Protein AF-A0A645HSM6-F1 (afdb_monomer)

pLDDT: mean 82.52, std 11.93, range [56.69, 95.31]

Radius of gyration: 16.19 Å; Cα contacts (8 Å, |Δi|>4): 37; chains: 1; bounding box: 38×25×36 Å

Structure (mmCIF, N/CA/C/O backbone):
data_AF-A0A645HSM6-F1
#
_entry.id   AF-A0A645HSM6-F1
#
loop_
_atom_site.group_PDB
_atom_site.id
_atom_site.type_symbol
_atom_site.label_atom_id
_atom_site.label_alt_id
_atom_site.label_comp_id
_atom_site.label_asym_id
_atom_site.label_entity_id
_atom_site.label_seq_id
_atom_site.pdbx_PDB_ins_code
_atom_site.Cartn_x
_atom_site.Cartn_y
_atom_site.Cartn_z
_atom_site.occupancy
_atom_site.B_iso_or_equiv
_atom_site.auth_seq_id
_atom_site.auth_comp_id
_atom_site.auth_asym_id
_atom_site.auth_atom_id
_atom_site.pdbx_PDB_model_num
ATOM 1 N N . MET A 1 1 ? -13.547 5.011 -5.367 1.00 64.19 1 MET A N 1
ATOM 2 C CA . MET A 1 1 ? -12.491 5.629 -4.549 1.00 64.19 1 MET A CA 1
ATOM 3 C C . MET A 1 1 ? -11.620 6.409 -5.501 1.00 64.19 1 MET A C 1
ATOM 5 O O . MET A 1 1 ? -10.946 5.777 -6.306 1.00 64.19 1 MET A O 1
ATOM 9 N N . ALA A 1 2 ? -11.788 7.728 -5.545 1.00 79.44 2 ALA A N 1
ATOM 10 C CA . ALA A 1 2 ? -11.141 8.552 -6.560 1.00 79.44 2 ALA A CA 1
ATOM 11 C C . ALA A 1 2 ? -9.698 8.902 -6.169 1.00 79.44 2 ALA A C 1
ATOM 13 O O . ALA A 1 2 ? -8.847 9.037 -7.045 1.00 79.44 2 ALA A O 1
ATOM 14 N N . ASP A 1 3 ? -9.412 8.985 -4.866 1.00 90.06 3 ASP A N 1
ATOM 15 C CA . ASP A 1 3 ? -8.116 9.396 -4.333 1.00 90.06 3 ASP A CA 1
ATOM 16 C C . ASP A 1 3 ? -7.838 8.847 -2.912 1.00 90.06 3 ASP A C 1
ATOM 18 O O . ASP A 1 3 ? -8.559 7.994 -2.384 1.00 90.06 3 ASP A O 1
ATOM 22 N N . LEU A 1 4 ? -6.730 9.297 -2.311 1.00 90.19 4 LEU A N 1
ATOM 23 C CA . LEU A 1 4 ? -6.331 8.928 -0.950 1.00 90.19 4 LEU A CA 1
ATOM 24 C C . LEU A 1 4 ? -7.283 9.471 0.135 1.00 90.19 4 LEU A C 1
ATOM 26 O O . LEU A 1 4 ? -7.620 8.698 1.030 1.00 90.19 4 LEU A O 1
ATOM 30 N N . PRO A 1 5 ? -7.737 10.740 0.106 1.00 93.12 5 PRO A N 1
ATOM 31 C CA . PRO A 1 5 ? -8.768 11.225 1.027 1.00 93.12 5 PRO A CA 1
ATOM 32 C C . PRO A 1 5 ? -10.021 10.343 1.073 1.00 93.12 5 PRO A C 1
ATOM 34 O O . PRO A 1 5 ? -10.456 9.958 2.162 1.00 93.12 5 PRO A O 1
ATOM 37 N N . ASP A 1 6 ? -10.548 9.943 -0.087 1.00 94.06 6 ASP A N 1
ATOM 38 C CA . ASP A 1 6 ? -11.678 9.013 -0.169 1.00 94.06 6 ASP A CA 1
ATOM 39 C C . ASP A 1 6 ? -11.358 7.673 0.511 1.00 94.06 6 ASP A C 1
ATOM 41 O O . ASP A 1 6 ? -12.200 7.097 1.207 1.00 94.06 6 ASP A O 1
ATOM 45 N N . ALA A 1 7 ? -10.126 7.182 0.335 1.00 91.44 7 ALA A N 1
ATOM 46 C CA . ALA A 1 7 ? -9.630 5.954 0.952 1.00 91.44 7 ALA A CA 1
ATOM 47 C C . ALA A 1 7 ? -9.639 5.999 2.469 1.00 91.44 7 ALA A C 1
ATOM 49 O O . ALA A 1 7 ? -10.146 5.081 3.119 1.00 91.44 7 ALA A O 1
ATOM 50 N N . PHE A 1 8 ? -9.115 7.080 3.033 1.00 91.69 8 PHE A N 1
ATOM 51 C CA . PHE A 1 8 ? -9.140 7.288 4.471 1.00 91.69 8 PHE A CA 1
ATOM 52 C C . PHE A 1 8 ? -10.571 7.434 4.986 1.00 91.69 8 PHE A C 1
ATOM 54 O O . PHE A 1 8 ? -10.897 6.866 6.026 1.00 91.69 8 PHE A O 1
ATOM 61 N N . GLY A 1 9 ? -11.452 8.092 4.225 1.00 93.81 9 GLY A N 1
ATOM 62 C CA . GLY A 1 9 ? -12.878 8.158 4.534 1.00 93.81 9 GLY A CA 1
ATOM 63 C C . GLY A 1 9 ? -13.531 6.774 4.634 1.00 93.81 9 GLY A C 1
ATOM 64 O O . GLY A 1 9 ? -14.307 6.524 5.559 1.00 93.81 9 GLY A O 1
ATOM 65 N N . LEU A 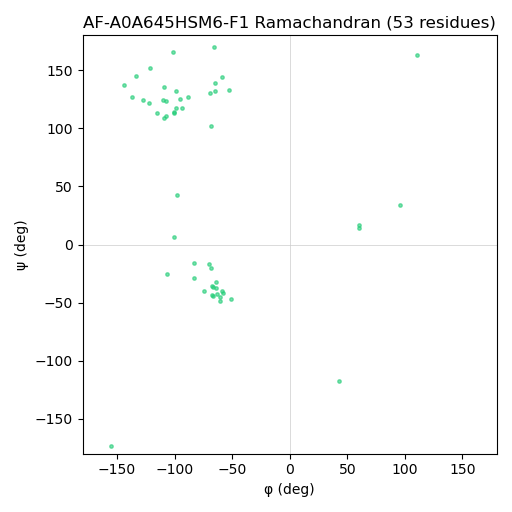1 10 ? -13.196 5.842 3.735 1.00 93.06 10 LEU A N 1
ATOM 66 C CA . LEU A 1 10 ? -13.680 4.458 3.816 1.00 93.06 10 LEU A CA 1
ATOM 67 C C . LEU A 1 10 ? -13.101 3.700 5.011 1.00 93.06 10 LEU A C 1
ATOM 69 O O . LEU A 1 10 ? -13.849 3.003 5.696 1.00 93.06 10 LEU A O 1
ATOM 73 N N . LEU A 1 11 ? -11.799 3.837 5.283 1.00 92.56 11 LEU A N 1
ATOM 74 C CA . LEU A 1 11 ? -11.169 3.205 6.446 1.00 92.56 11 LEU A CA 1
ATOM 75 C C . LEU A 1 11 ? -11.806 3.695 7.748 1.00 92.56 11 LEU A C 1
ATOM 77 O O . LEU A 1 11 ? -12.159 2.880 8.597 1.00 9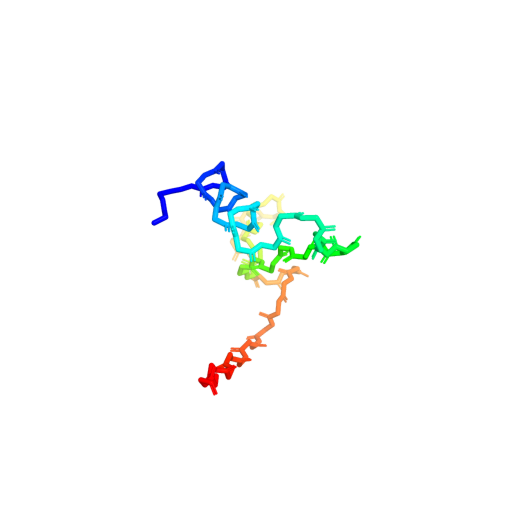2.56 11 LEU A O 1
ATOM 81 N N . GLN A 1 12 ? -12.034 5.002 7.881 1.00 92.69 12 GLN A N 1
ATOM 82 C CA . GLN A 1 12 ? -12.653 5.576 9.071 1.00 92.69 12 GLN A CA 1
ATOM 83 C C . GLN A 1 12 ? -14.084 5.073 9.271 1.00 92.69 12 GLN A C 1
ATOM 85 O O . GLN A 1 12 ? -14.444 4.695 10.381 1.00 92.69 12 GLN A O 1
ATOM 90 N N . ARG A 1 13 ? -14.889 4.990 8.204 1.00 94.69 13 ARG A N 1
ATOM 91 C CA . ARG A 1 13 ? -16.253 4.436 8.281 1.00 94.69 13 ARG A CA 1
ATOM 92 C 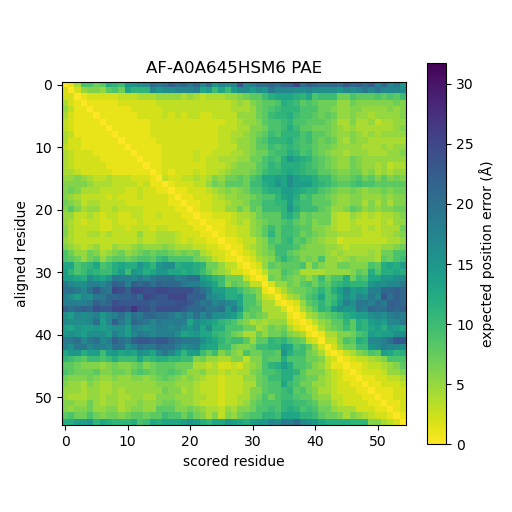C . ARG A 1 13 ? -16.270 2.941 8.600 1.00 94.69 13 ARG A C 1
ATOM 94 O O . ARG A 1 13 ? -17.169 2.491 9.299 1.00 94.69 13 ARG A O 1
ATOM 101 N N . LYS A 1 14 ? -15.310 2.176 8.073 1.00 94.38 14 LYS A N 1
ATOM 102 C CA . LYS A 1 14 ? -15.232 0.721 8.262 1.00 94.38 14 LYS A CA 1
ATOM 103 C C . LYS A 1 14 ? -14.762 0.336 9.664 1.00 94.38 14 LYS A C 1
ATOM 105 O O . LYS A 1 14 ? -15.260 -0.640 10.213 1.00 94.38 14 LYS A O 1
ATOM 110 N N . TYR A 1 15 ? -13.788 1.064 10.205 1.00 95.06 15 TYR A N 1
ATOM 111 C CA . TYR A 1 15 ? -13.106 0.685 11.441 1.00 95.06 15 TYR A CA 1
ATOM 112 C C . TYR A 1 15 ? -13.499 1.540 12.653 1.00 95.06 15 TYR A C 1
ATOM 114 O O . TYR A 1 15 ? -13.431 1.022 13.761 1.00 95.06 15 TYR A O 1
ATOM 122 N N . ALA A 1 16 ? -13.959 2.785 12.469 1.00 92.88 16 ALA A N 1
ATOM 123 C CA . ALA A 1 16 ? -14.394 3.701 13.532 1.00 92.88 16 ALA A CA 1
ATOM 124 C C . ALA A 1 16 ? -13.448 3.690 14.754 1.00 92.88 16 ALA A C 1
ATOM 126 O O . ALA A 1 16 ? -12.270 4.012 14.607 1.00 92.88 16 ALA A O 1
ATOM 127 N N . ASP A 1 17 ? -13.942 3.284 15.927 1.00 94.06 17 ASP A N 1
ATOM 128 C CA . ASP A 1 17 ? -13.168 3.206 17.175 1.00 94.06 17 ASP A CA 1
ATOM 129 C C . ASP A 1 17 ? -12.083 2.113 17.153 1.00 94.06 17 ASP A C 1
ATOM 131 O O . ASP A 1 17 ? -11.121 2.170 17.914 1.00 94.06 17 ASP A O 1
ATOM 135 N N . ASN A 1 18 ? -12.201 1.129 16.259 1.00 95.31 18 ASN A N 1
ATOM 136 C CA . ASN A 1 18 ? -11.240 0.044 16.065 1.00 95.31 18 ASN A CA 1
ATOM 137 C C . ASN A 1 18 ? -10.280 0.330 14.896 1.00 95.31 18 ASN A C 1
ATOM 139 O O . ASN A 1 18 ? -10.017 -0.531 14.049 1.00 95.31 18 ASN A O 1
ATOM 143 N N . TYR A 1 19 ? -9.803 1.573 14.813 1.00 94.25 19 TYR A N 1
ATOM 144 C CA . TYR A 1 19 ? -8.910 2.017 13.749 1.00 94.25 19 TYR A CA 1
ATOM 145 C C . TYR A 1 19 ? -7.559 1.278 13.820 1.00 94.25 19 TYR A C 1
ATOM 147 O O . TYR A 1 19 ? -6.962 1.193 14.897 1.00 94.25 19 TYR A O 1
ATOM 155 N N . PRO A 1 20 ? -7.042 0.736 12.703 1.00 92.69 20 PRO A N 1
ATOM 156 C CA . PRO A 1 20 ? -5.796 -0.018 12.718 1.00 92.69 20 PRO A CA 1
ATOM 157 C C . PRO A 1 20 ? -4.604 0.867 13.102 1.00 92.69 20 PRO A C 1
ATOM 159 O O . PRO A 1 20 ? -4.459 1.990 12.621 1.00 92.69 20 PRO A O 1
ATOM 162 N N . SER A 1 21 ? -3.706 0.327 13.928 1.00 93.75 21 SER A N 1
ATOM 163 C CA . SER A 1 21 ? -2.481 1.012 14.368 1.00 93.75 21 SER A CA 1
ATOM 164 C C . SER A 1 21 ? -1.443 1.186 13.255 1.00 93.75 21 SER A C 1
ATOM 166 O O . SER A 1 21 ? -0.530 2.000 13.385 1.00 93.75 21 SER A O 1
ATOM 168 N N . LEU A 1 22 ? -1.579 0.433 12.160 1.00 93.06 22 LEU A N 1
ATOM 169 C CA . LEU A 1 22 ? -0.706 0.490 10.997 1.00 93.06 22 LEU A CA 1
ATOM 170 C C . LEU A 1 22 ? -1.530 0.439 9.711 1.00 93.06 22 LEU A C 1
ATOM 172 O O . LEU A 1 22 ? -2.293 -0.497 9.480 1.00 93.06 22 LEU A O 1
ATOM 176 N N . ILE A 1 23 ? -1.298 1.415 8.838 1.00 91.38 23 ILE A N 1
ATOM 177 C CA . ILE A 1 23 ? -1.791 1.425 7.462 1.00 91.38 23 ILE A CA 1
ATOM 178 C C . ILE A 1 23 ? -0.569 1.549 6.555 1.00 91.38 23 ILE A C 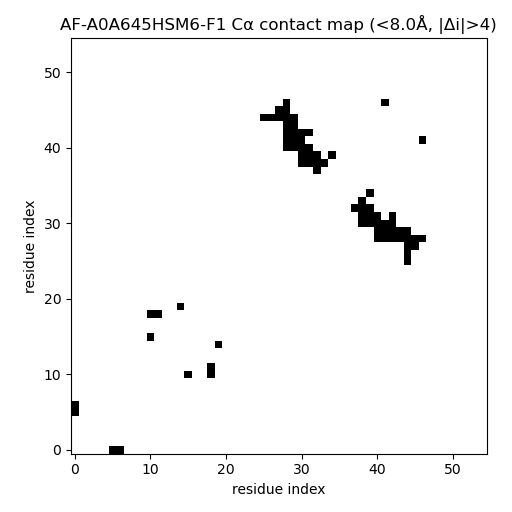1
ATOM 180 O O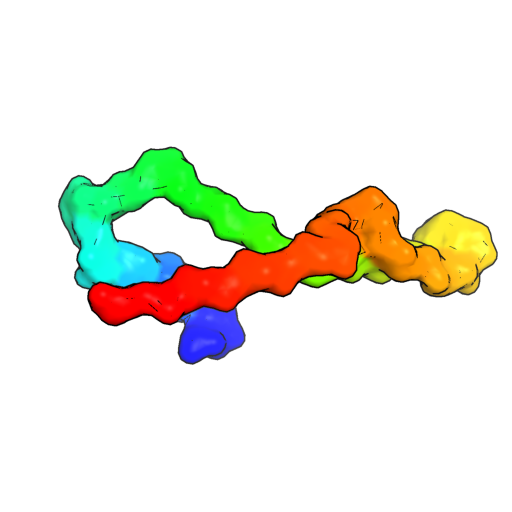 . ILE A 1 23 ? 0.208 2.494 6.686 1.00 91.38 23 ILE A O 1
ATOM 184 N N . SER A 1 24 ? -0.380 0.584 5.654 1.00 89.19 24 SER A N 1
ATOM 185 C CA . SER A 1 24 ? 0.732 0.576 4.701 1.00 89.19 24 SER A CA 1
ATOM 186 C C . SER A 1 24 ? 0.232 0.839 3.286 1.00 89.19 24 SER A C 1
ATOM 188 O O . SER A 1 24 ? -0.761 0.256 2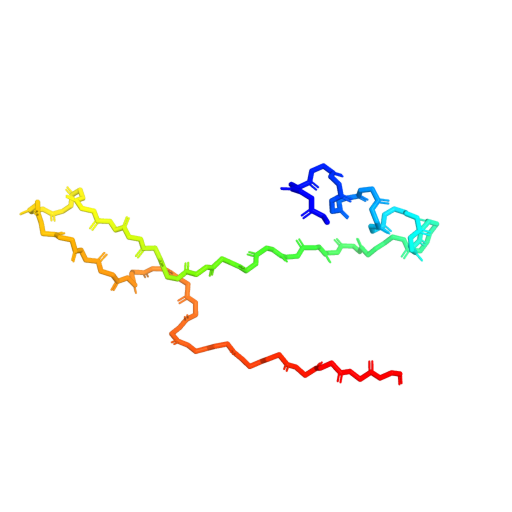.849 1.00 89.19 24 SER A O 1
ATOM 190 N N . PHE A 1 25 ? 0.946 1.701 2.565 1.00 87.38 25 PHE A N 1
ATOM 191 C CA . PHE A 1 25 ? 0.694 1.985 1.159 1.00 87.38 25 PHE A CA 1
ATOM 192 C C . PHE A 1 25 ? 1.691 1.217 0.303 1.00 87.38 25 PHE A C 1
ATOM 194 O O . PHE A 1 25 ? 2.890 1.489 0.331 1.00 87.38 25 PHE A O 1
ATOM 201 N N . ILE A 1 26 ? 1.182 0.267 -0.477 1.00 87.38 26 ILE A N 1
ATOM 202 C CA . ILE A 1 26 ? 1.976 -0.478 -1.450 1.00 87.38 26 ILE A CA 1
ATOM 203 C C . ILE A 1 26 ? 1.708 0.126 -2.826 1.00 87.38 26 ILE A C 1
ATOM 205 O O . ILE A 1 26 ? 0.597 0.037 -3.347 1.00 87.38 26 ILE A O 1
ATOM 209 N N . THR A 1 27 ? 2.726 0.750 -3.411 1.00 82.88 27 THR A N 1
ATOM 210 C CA . THR A 1 27 ? 2.687 1.271 -4.782 1.00 82.88 27 THR A CA 1
ATOM 211 C C . THR A 1 27 ? 3.416 0.326 -5.740 1.00 82.88 27 THR A C 1
ATOM 213 O O . THR A 1 27 ? 4.133 -0.587 -5.324 1.00 82.88 27 THR A O 1
ATOM 216 N N . GLY A 1 28 ? 3.200 0.515 -7.044 1.00 81.12 28 GLY A N 1
ATOM 217 C CA . GLY A 1 28 ? 3.932 -0.221 -8.075 1.00 81.12 28 GLY A CA 1
ATOM 218 C C . GLY A 1 28 ? 5.430 0.125 -8.106 1.00 81.12 28 GLY A C 1
ATOM 219 O O . GLY A 1 28 ? 5.851 1.087 -7.459 1.00 81.12 28 GLY A O 1
ATOM 220 N N . PRO A 1 29 ? 6.238 -0.632 -8.873 1.00 75.62 29 PRO A N 1
ATOM 221 C CA . PRO A 1 29 ? 7.667 -0.377 -9.012 1.00 75.62 29 PRO A CA 1
ATOM 222 C C . PRO A 1 29 ? 7.939 1.077 -9.412 1.00 75.62 29 PRO A C 1
ATOM 224 O O . PRO A 1 29 ? 7.311 1.607 -10.334 1.00 75.62 29 PRO A O 1
ATOM 227 N N . SER A 1 30 ? 8.889 1.715 -8.731 1.00 75.56 30 SER A N 1
ATOM 228 C CA . SER A 1 30 ? 9.296 3.080 -9.042 1.00 75.56 30 SER A CA 1
ATOM 229 C C . SER A 1 30 ? 9.804 3.176 -10.482 1.00 75.56 30 SER A C 1
ATOM 231 O O . SER A 1 30 ? 10.434 2.257 -11.012 1.00 75.56 30 SER A O 1
ATOM 233 N N . ARG A 1 31 ? 9.516 4.305 -11.131 1.00 73.62 31 ARG A N 1
ATOM 234 C CA . ARG A 1 31 ? 10.102 4.674 -12.420 1.00 73.62 31 ARG A CA 1
ATOM 235 C C . ARG A 1 31 ? 11.054 5.826 -12.158 1.00 73.62 31 ARG A C 1
ATOM 237 O O . ARG A 1 31 ? 10.591 6.923 -11.858 1.00 73.62 31 ARG A O 1
ATOM 244 N N . THR A 1 32 ? 12.352 5.574 -12.262 1.00 66.06 32 THR A N 1
ATOM 245 C CA . THR A 1 32 ? 13.374 6.608 -12.076 1.00 66.06 32 THR A CA 1
ATOM 246 C C . THR A 1 32 ? 14.096 6.801 -13.405 1.00 66.06 32 THR A C 1
ATOM 248 O O . THR A 1 32 ? 14.755 5.887 -13.887 1.00 66.06 32 THR A O 1
ATOM 251 N N . GLY A 1 33 ? 13.937 7.976 -14.020 1.00 62.62 33 GLY A N 1
ATOM 252 C CA . GLY A 1 33 ? 14.705 8.407 -15.202 1.00 62.62 33 GLY A CA 1
ATOM 253 C C . GLY A 1 33 ? 15.855 9.363 -14.863 1.00 62.62 33 GLY A C 1
ATOM 254 O O . GLY A 1 33 ? 16.463 9.937 -15.762 1.00 62.62 33 GLY A O 1
ATOM 255 N N . ASP A 1 34 ? 16.098 9.572 -13.567 1.00 62.59 34 ASP A N 1
ATOM 256 C CA . ASP A 1 34 ? 17.029 10.567 -13.019 1.00 62.59 34 ASP A CA 1
ATOM 257 C C . ASP A 1 34 ? 18.488 10.076 -12.991 1.00 62.59 34 ASP A C 1
ATOM 259 O O . ASP A 1 34 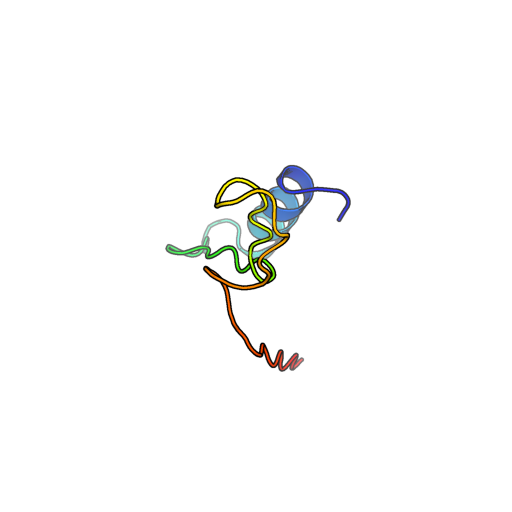? 19.424 10.862 -12.896 1.00 62.59 34 ASP A O 1
ATOM 263 N N . ILE A 1 35 ? 18.708 8.766 -13.142 1.00 56.69 35 ILE A N 1
ATOM 264 C CA . ILE A 1 35 ? 20.046 8.186 -13.284 1.00 56.69 35 ILE A CA 1
ATOM 265 C C . ILE A 1 35 ? 20.286 7.941 -14.773 1.00 56.69 35 ILE A C 1
ATOM 267 O O . ILE A 1 35 ? 19.553 7.196 -15.421 1.00 56.69 35 ILE A O 1
ATOM 271 N N . GLU A 1 36 ? 21.289 8.627 -15.324 1.00 65.06 36 GLU A N 1
ATOM 272 C CA . GLU A 1 36 ? 21.803 8.421 -16.689 1.00 65.06 36 GLU A CA 1
ATOM 273 C C . GLU A 1 36 ? 20.787 8.642 -17.832 1.00 65.06 36 GLU A C 1
ATOM 275 O O . GLU A 1 36 ? 21.070 8.303 -18.979 1.00 65.06 36 GLU A O 1
ATOM 280 N N . ARG A 1 37 ? 19.625 9.264 -17.559 1.00 66.50 37 ARG A N 1
ATOM 281 C CA . ARG A 1 37 ? 18.529 9.516 -18.526 1.00 66.50 37 ARG A CA 1
ATOM 282 C C . ARG A 1 37 ? 17.926 8.256 -19.152 1.00 66.50 37 ARG A C 1
ATOM 284 O O . ARG A 1 37 ? 17.222 8.340 -20.160 1.00 66.50 37 ARG A O 1
ATOM 291 N N . ILE A 1 38 ? 18.162 7.096 -18.554 1.00 69.06 38 ILE A N 1
ATOM 292 C CA . ILE A 1 38 ? 17.532 5.843 -18.958 1.00 69.06 38 ILE A CA 1
ATOM 293 C C . ILE A 1 38 ? 16.373 5.599 -18.001 1.00 69.06 38 ILE A C 1
ATOM 295 O O . ILE A 1 38 ? 16.520 5.712 -16.786 1.00 69.06 38 ILE A O 1
ATOM 299 N N . LEU A 1 39 ? 15.196 5.278 -18.541 1.00 62.88 39 LEU A N 1
ATOM 300 C CA . LEU A 1 39 ? 14.064 4.893 -17.709 1.00 62.88 39 LEU A CA 1
ATOM 301 C C . LEU A 1 39 ? 14.377 3.540 -17.059 1.00 62.88 39 LEU A C 1
ATOM 303 O O . LEU A 1 39 ? 14.244 2.495 -17.696 1.00 62.88 39 LEU A O 1
ATOM 307 N N . VAL A 1 40 ? 14.764 3.558 -15.787 1.00 64.88 40 VAL A N 1
ATOM 308 C CA . VAL A 1 40 ? 14.936 2.341 -14.996 1.00 64.88 40 VAL A CA 1
ATOM 309 C C . VAL A 1 40 ? 13.637 2.076 -14.242 1.00 64.88 40 VAL A C 1
ATOM 311 O O . VAL A 1 40 ? 13.177 2.879 -13.426 1.00 64.88 40 VAL A O 1
ATOM 314 N N . LEU A 1 41 ? 13.017 0.937 -14.548 1.00 69.12 41 LEU A N 1
ATOM 315 C CA . LEU A 1 41 ? 11.860 0.419 -13.823 1.00 69.12 41 LEU A CA 1
ATOM 316 C C . LEU A 1 41 ? 12.327 -0.459 -12.657 1.00 69.12 41 LEU A C 1
ATOM 318 O O . LEU A 1 41 ? 13.046 -1.432 -12.867 1.00 69.12 41 LEU A O 1
ATOM 322 N N . GLY A 1 42 ? 11.840 -0.170 -11.448 1.00 62.03 42 GLY A N 1
ATOM 323 C CA . GLY A 1 42 ? 11.813 -1.141 -10.352 1.00 62.03 42 GLY A CA 1
ATOM 324 C C . GLY A 1 42 ? 12.960 -1.099 -9.346 1.00 62.03 42 GLY A C 1
ATOM 325 O O . GLY A 1 42 ? 13.303 -2.148 -8.809 1.00 62.03 42 GLY A O 1
ATOM 326 N N . ALA A 1 43 ? 13.519 0.075 -9.038 1.00 63.81 43 ALA A N 1
ATOM 327 C CA . ALA A 1 43 ? 14.464 0.208 -7.920 1.00 63.81 43 ALA A CA 1
ATOM 328 C C . ALA A 1 43 ? 13.788 -0.004 -6.546 1.00 63.81 43 ALA A C 1
ATOM 330 O O . ALA A 1 43 ? 14.377 -0.601 -5.651 1.00 63.81 43 ALA A O 1
ATOM 331 N N . HIS A 1 44 ? 12.535 0.443 -6.389 1.00 70.38 44 HIS A N 1
ATOM 332 C CA . HIS A 1 44 ? 11.735 0.267 -5.173 1.00 70.38 44 HIS A CA 1
ATOM 333 C C . HIS A 1 44 ? 10.319 -0.217 -5.497 1.00 70.38 44 HIS A C 1
ATOM 335 O O . HIS A 1 44 ? 9.737 0.197 -6.496 1.00 70.38 44 HIS A O 1
ATOM 341 N N . GLY A 1 45 ? 9.759 -1.067 -4.631 1.00 75.00 45 GLY A N 1
ATOM 342 C CA . GLY A 1 45 ? 8.421 -1.654 -4.769 1.00 75.00 45 GLY A CA 1
ATOM 343 C C . GLY A 1 45 ? 8.449 -3.160 -5.074 1.00 75.00 45 GLY A C 1
ATOM 344 O O . GLY A 1 45 ? 9.488 -3.709 -5.447 1.00 75.00 45 GLY A O 1
ATOM 345 N N . PRO A 1 46 ? 7.327 -3.872 -4.887 1.00 81.25 46 PRO A N 1
ATOM 346 C CA . PRO A 1 46 ? 7.276 -5.312 -5.098 1.00 81.25 46 PRO A CA 1
ATOM 347 C C . PRO A 1 46 ? 7.415 -5.671 -6.584 1.00 81.25 46 PRO A C 1
ATOM 349 O O . PRO A 1 46 ? 6.666 -5.185 -7.430 1.00 81.25 46 PRO A O 1
ATOM 352 N N . LYS A 1 47 ? 8.322 -6.606 -6.904 1.00 81.19 47 LYS A N 1
ATOM 353 C CA . LYS A 1 47 ? 8.435 -7.196 -8.254 1.00 81.19 47 LYS A CA 1
ATOM 354 C C . LYS A 1 47 ? 7.180 -7.987 -8.646 1.00 81.19 47 LYS A C 1
ATOM 356 O O . LYS A 1 47 ? 6.843 -8.075 -9.823 1.00 81.19 47 LYS A O 1
ATOM 361 N N . ARG A 1 48 ? 6.518 -8.601 -7.661 1.00 84.06 48 ARG A N 1
ATOM 362 C CA . ARG A 1 48 ? 5.232 -9.299 -7.786 1.00 84.06 48 ARG A CA 1
ATOM 363 C C . ARG A 1 48 ? 4.417 -9.076 -6.515 1.00 84.06 48 ARG A C 1
ATOM 365 O O . ARG A 1 48 ? 4.973 -9.177 -5.425 1.00 84.06 48 ARG A O 1
ATOM 372 N N . LEU A 1 49 ? 3.123 -8.808 -6.671 1.00 87.69 49 LEU A N 1
ATOM 373 C CA . LEU A 1 49 ? 2.147 -8.669 -5.591 1.00 87.69 49 LEU A CA 1
ATOM 374 C C . LEU A 1 49 ? 0.967 -9.598 -5.894 1.00 87.69 49 LEU A C 1
ATOM 376 O O . LEU A 1 49 ? 0.370 -9.492 -6.962 1.00 87.69 49 LEU A O 1
ATOM 380 N N . THR A 1 50 ? 0.636 -10.486 -4.961 1.00 92.31 50 THR A N 1
ATOM 381 C CA . THR A 1 50 ? -0.554 -11.342 -5.042 1.00 92.31 50 THR A CA 1
ATOM 382 C C . THR A 1 50 ? -1.546 -10.868 -3.991 1.00 92.31 50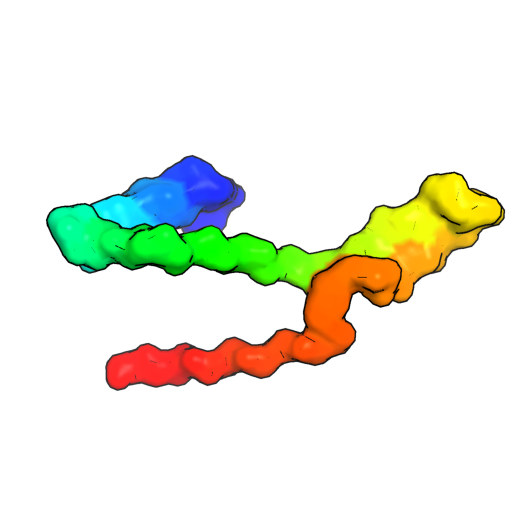 THR A C 1
ATOM 384 O O . THR A 1 50 ? -1.196 -10.796 -2.815 1.00 92.31 50 THR A O 1
ATOM 387 N N . ILE A 1 51 ? -2.769 -10.542 -4.409 1.00 91.25 51 ILE A N 1
ATOM 388 C CA . ILE A 1 51 ? -3.849 -10.114 -3.515 1.00 91.25 51 ILE A CA 1
ATOM 389 C C . ILE A 1 51 ? -4.862 -11.252 -3.431 1.00 91.25 51 ILE A C 1
ATOM 391 O O . ILE A 1 51 ? -5.376 -11.702 -4.453 1.00 91.25 51 ILE A O 1
ATOM 395 N N . LEU A 1 52 ? -5.134 -11.712 -2.212 1.00 94.44 52 LEU A N 1
ATOM 396 C CA . LEU A 1 52 ? -6.183 -12.681 -1.925 1.00 94.44 52 LEU A CA 1
ATOM 397 C C . LEU A 1 52 ? -7.315 -11.944 -1.215 1.00 94.44 52 LEU A C 1
ATOM 399 O O . LEU A 1 52 ? -7.151 -11.502 -0.080 1.00 94.44 52 LEU A O 1
ATOM 403 N N . CYS A 1 53 ? -8.441 -11.792 -1.902 1.00 91.62 53 CYS A N 1
ATOM 404 C CA . CYS A 1 53 ? -9.662 -11.265 -1.310 1.00 91.62 53 CYS A CA 1
ATOM 405 C C . CYS A 1 53 ? -10.526 -12.445 -0.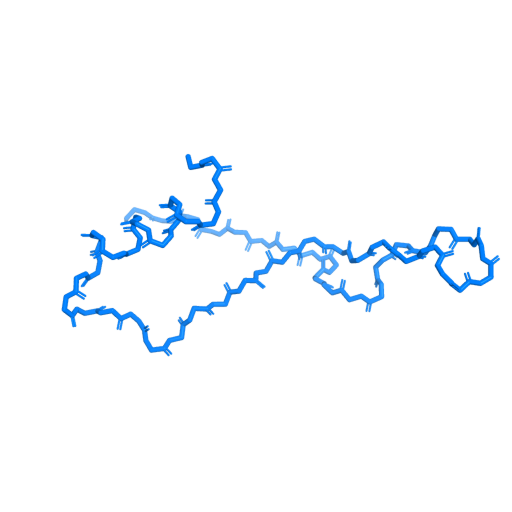870 1.00 91.62 53 CYS A C 1
ATOM 407 O O . CYS A 1 53 ? -10.823 -13.323 -1.679 1.00 91.62 53 CYS A O 1
ATOM 409 N N . VAL A 1 54 ? -10.906 -12.454 0.400 1.00 90.19 54 VAL A N 1
ATOM 410 C CA . VAL A 1 54 ? -11.834 -13.421 0.993 1.00 90.19 54 VAL A CA 1
ATOM 411 C C . VAL A 1 54 ? -13.018 -12.652 1.576 1.00 90.19 54 VAL A C 1
ATOM 413 O O . VAL A 1 54 ? -12.854 -11.475 1.913 1.00 90.19 54 VAL A O 1
ATOM 416 N N . ASP A 1 55 ? -14.179 -13.301 1.627 1.00 77.19 55 ASP A N 1
ATOM 417 C CA . ASP A 1 55 ? -15.419 -12.766 2.209 1.00 77.19 55 ASP A CA 1
ATOM 418 C C . ASP A 1 55 ? -15.502 -13.112 3.704 1.00 77.19 55 ASP A C 1
ATOM 420 O O . ASP A 1 55 ? -15.269 -14.301 4.034 1.00 77.19 55 ASP A O 1
#

Secondary structure (DSSP, 8-state):
--SHHHHHHHHHHHHGGG--S-----PPPPEE--STT--EE-SSS-S--------

Mean predicted aligned error: 7.72 Å

InterPro domains:
  IPR003741 LUD domain [PF02589] (3-53)
  IPR024185 5-formyltetrahydrofolate cyclo-ligase-like domain superfamily [G3DSA:3.40.50.10420] (1-54)
  IPR037171 NagB/RpiA transferase-like [SSF100950] (3-55)

Foldseek 3Di:
DPDVVVVVVVQCVVQPVNRDPDDDDADAWDFDCPPPNDGDTHPDGDPDDDDDDDD

Solvent-accessible surface area (backbone atoms only — not comparable to full-atom values): 3838 Å² total; per-residue (Å²): 124,92,49,66,71,50,46,52,52,50,51,47,72,75,34,54,96,66,57,73,96,74,84,85,87,86,60,72,48,37,76,45,48,83,61,91,72,44,80,43,78,49,90,46,58,61,93,74,84,86,86,85,87,80,134

Sequence (55 aa):
MADLPDAFGLLQRKYADNYPSLISFITGPSRTGDIERILVLGAHGPKRLTILCVD

Organism: NCBI:txid1076179